Protein AF-A0A8T3Z207-F1 (afdb_monomer_lite)

Radius of gyration: 12.49 Å; chains: 1; bounding box: 27×19×37 Å

Sequence (62 aa):
VLRSIGPEIRGSPSERTSTEIGCQKNILKITITARDTPSLRASMNSYLRWVMLSQQILELKY

Structure (mmCIF, N/CA/C/O backbone):
data_AF-A0A8T3Z207-F1
#
_entry.id   AF-A0A8T3Z207-F1
#
loop_
_atom_site.group_PDB
_atom_site.id
_atom_site.type_symbol
_atom_site.label_atom_id
_atom_site.label_alt_id
_atom_site.label_comp_id
_atom_site.label_asym_id
_atom_site.label_entity_id
_atom_site.label_seq_id
_atom_site.pdbx_PDB_ins_code
_atom_site.Cartn_x
_atom_site.Cartn_y
_atom_site.Cartn_z
_atom_site.occupancy
_atom_site.B_iso_or_equiv
_atom_site.auth_seq_id
_atom_site.auth_comp_id
_atom_site.auth_asym_id
_atom_site.auth_atom_id
_atom_site.pdbx_PDB_model_num
ATOM 1 N N . VAL A 1 1 ? -7.609 6.225 8.864 1.00 63.19 1 VAL A N 1
ATOM 2 C CA . VAL A 1 1 ? -6.859 5.638 7.727 1.00 63.19 1 VAL A CA 1
ATOM 3 C C . VAL A 1 1 ? -6.527 6.683 6.662 1.00 63.19 1 VAL A C 1
ATOM 5 O O . VAL A 1 1 ? -5.401 7.147 6.669 1.00 63.19 1 VAL A O 1
ATOM 8 N N . LEU A 1 2 ? -7.467 7.157 5.823 1.00 61.34 2 LEU A N 1
ATOM 9 C CA . LEU A 1 2 ? -7.143 8.094 4.721 1.00 61.34 2 LEU A CA 1
ATOM 10 C C . LEU A 1 2 ? -6.403 9.372 5.172 1.00 61.34 2 LEU A C 1
ATOM 12 O O . LEU A 1 2 ? -5.378 9.726 4.598 1.00 61.34 2 LEU A O 1
ATOM 16 N N . ARG A 1 3 ? -6.885 10.043 6.230 1.00 62.28 3 ARG A N 1
ATOM 17 C CA . ARG A 1 3 ? -6.240 11.260 6.767 1.00 62.28 3 ARG A CA 1
ATOM 18 C C . ARG A 1 3 ? -4.825 11.018 7.308 1.00 62.28 3 ARG A C 1
ATOM 20 O O . ARG A 1 3 ? -4.03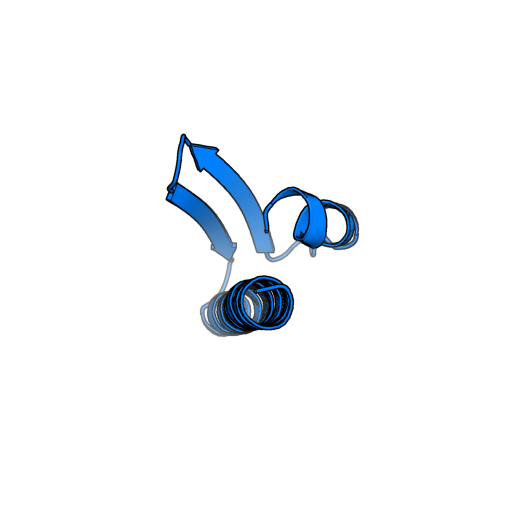8 11.951 7.343 1.00 62.28 3 ARG A O 1
ATOM 27 N N . SER A 1 4 ? -4.514 9.786 7.703 1.00 60.28 4 SER A N 1
ATOM 28 C CA . SER A 1 4 ? -3.223 9.396 8.277 1.00 60.28 4 SER A CA 1
ATOM 29 C C . SER A 1 4 ? -2.175 9.084 7.202 1.00 60.28 4 SER A C 1
ATOM 31 O O . SER A 1 4 ? -0.994 9.256 7.453 1.00 60.28 4 SER A O 1
ATOM 33 N N . ILE A 1 5 ? -2.607 8.665 6.005 1.00 61.69 5 ILE A N 1
ATOM 34 C CA . ILE A 1 5 ? -1.733 8.272 4.880 1.00 61.69 5 ILE A CA 1
ATOM 35 C C . ILE A 1 5 ? -1.528 9.442 3.888 1.00 61.69 5 ILE A C 1
ATOM 37 O O . ILE A 1 5 ? -0.598 9.445 3.089 1.00 61.69 5 ILE A O 1
ATOM 41 N N . GLY A 1 6 ? -2.375 10.477 3.957 1.00 58.44 6 GLY A N 1
ATOM 42 C CA . GLY A 1 6 ? -2.355 11.650 3.072 1.00 58.44 6 GLY A CA 1
ATOM 43 C C . GLY A 1 6 ? -1.013 12.396 2.902 1.00 58.44 6 GLY A C 1
ATOM 44 O O . GLY A 1 6 ? -0.727 12.800 1.772 1.00 58.44 6 GLY A O 1
ATOM 45 N N . PRO A 1 7 ? -0.194 12.606 3.954 1.00 60.72 7 PRO A 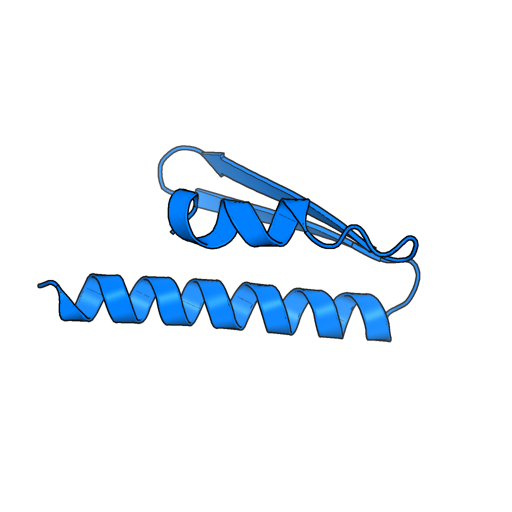N 1
ATOM 46 C CA . PRO A 1 7 ? 1.048 13.381 3.847 1.00 60.72 7 PRO A CA 1
ATOM 47 C C . PRO A 1 7 ? 2.105 12.744 2.935 1.00 60.72 7 PRO A C 1
ATOM 49 O O . PRO A 1 7 ? 2.738 13.434 2.142 1.00 60.72 7 PRO A O 1
ATOM 52 N N . GLU A 1 8 ? 2.267 11.425 2.987 1.00 54.91 8 GLU A N 1
ATOM 53 C CA . GLU A 1 8 ? 3.335 10.735 2.256 1.00 54.91 8 GLU A CA 1
ATOM 54 C C . GLU A 1 8 ? 3.019 10.500 0.774 1.00 54.91 8 GLU A C 1
ATOM 56 O O . GLU A 1 8 ? 3.929 10.396 -0.045 1.00 54.91 8 GLU A O 1
ATOM 61 N N . ILE A 1 9 ? 1.738 10.506 0.395 1.00 58.03 9 ILE A N 1
ATOM 62 C CA . ILE A 1 9 ? 1.319 10.462 -1.016 1.00 58.03 9 ILE A CA 1
ATOM 63 C C . ILE A 1 9 ? 1.794 11.724 -1.750 1.00 58.03 9 ILE A C 1
ATOM 65 O O . ILE A 1 9 ? 2.152 11.670 -2.922 1.00 58.03 9 ILE A O 1
ATOM 69 N N . ARG A 1 10 ? 1.823 12.868 -1.055 1.00 56.50 10 ARG A N 1
ATOM 70 C CA . ARG A 1 10 ? 2.295 14.143 -1.615 1.00 56.50 10 ARG A CA 1
ATOM 71 C C . ARG A 1 10 ? 3.819 14.277 -1.599 1.00 56.50 10 ARG A C 1
ATOM 73 O O . ARG A 1 10 ? 4.348 15.097 -2.339 1.00 56.50 10 ARG A O 1
ATOM 80 N N . GLY A 1 11 ? 4.510 13.495 -0.768 1.00 47.69 11 GLY A N 1
ATOM 81 C CA . GLY A 1 11 ? 5.953 13.602 -0.553 1.00 47.69 11 GLY A CA 1
ATOM 82 C C . GLY A 1 11 ? 6.819 12.842 -1.557 1.00 47.69 11 GLY A C 1
ATOM 83 O O . GLY A 1 11 ? 8.023 13.080 -1.607 1.00 47.69 11 GLY A O 1
ATOM 84 N N . SER A 1 12 ? 6.268 11.919 -2.350 1.00 50.62 12 SER A N 1
ATOM 85 C CA . SER A 1 12 ? 7.077 11.140 -3.301 1.00 50.62 12 SER A CA 1
ATOM 86 C C . SER A 1 12 ? 6.296 10.656 -4.525 1.00 50.62 12 SER A C 1
ATOM 88 O O . SER A 1 12 ? 6.064 9.455 -4.685 1.00 50.62 12 SER A O 1
ATOM 90 N N . PRO A 1 13 ? 5.948 11.553 -5.460 1.00 52.22 13 PRO A N 1
ATOM 91 C CA . PRO A 1 13 ? 5.791 11.143 -6.842 1.00 52.22 13 PRO A CA 1
ATOM 92 C C . PRO A 1 13 ? 7.192 10.822 -7.383 1.00 52.22 13 PRO A C 1
ATOM 94 O O . PRO A 1 13 ? 7.906 11.701 -7.858 1.00 52.22 13 PRO A O 1
ATOM 97 N N . SER A 1 14 ? 7.641 9.569 -7.271 1.00 55.28 14 SER A N 1
ATOM 98 C CA . SER A 1 14 ? 8.780 9.144 -8.089 1.00 55.28 14 SER A CA 1
ATOM 99 C C . SER A 1 14 ? 8.310 9.153 -9.545 1.00 55.28 14 SER A C 1
ATOM 101 O O . SER A 1 14 ? 7.213 8.672 -9.828 1.00 55.28 14 SER A O 1
ATOM 103 N N . GLU A 1 15 ? 9.107 9.660 -10.490 1.00 57.06 15 GLU A N 1
ATOM 104 C CA . GLU A 1 15 ? 8.714 9.731 -11.912 1.00 57.06 15 GLU A CA 1
ATOM 105 C C . GLU A 1 15 ? 8.269 8.371 -12.497 1.00 57.06 15 GLU A C 1
ATOM 107 O O . GLU A 1 15 ? 7.643 8.307 -13.556 1.00 57.06 15 GLU A O 1
ATOM 112 N N . ARG A 1 16 ? 8.580 7.259 -11.823 1.00 60.41 16 ARG A N 1
ATOM 113 C CA . ARG A 1 16 ? 8.301 5.884 -12.256 1.00 60.41 16 ARG A CA 1
ATOM 114 C C . ARG A 1 16 ? 6.973 5.321 -11.751 1.00 60.41 16 ARG A C 1
ATOM 116 O O . ARG A 1 16 ? 6.521 4.309 -12.290 1.00 60.41 16 ARG A O 1
ATOM 123 N N . THR A 1 17 ? 6.348 5.956 -10.760 1.00 63.62 17 THR A N 1
ATOM 124 C CA . THR A 1 17 ? 5.140 5.445 -10.100 1.00 63.62 17 THR A CA 1
ATOM 125 C C . THR A 1 17 ? 4.190 6.575 -9.714 1.00 63.62 17 THR A C 1
ATOM 127 O O . THR A 1 17 ? 4.560 7.447 -8.932 1.00 63.62 17 THR A O 1
ATOM 130 N N . SER A 1 18 ? 2.946 6.520 -10.186 1.00 77.38 18 SER A N 1
ATOM 131 C CA . SER A 1 18 ? 1.861 7.401 -9.743 1.00 77.38 18 SER A CA 1
ATOM 132 C C . SER A 1 18 ? 0.893 6.615 -8.868 1.00 77.38 18 SER A C 1
ATOM 134 O O . SER A 1 18 ? 0.552 5.480 -9.202 1.00 77.38 18 SER A O 1
ATOM 136 N N . THR A 1 19 ? 0.456 7.188 -7.748 1.00 78.81 19 THR A N 1
ATOM 137 C CA . THR A 1 19 ? -0.550 6.555 -6.888 1.00 78.81 19 THR A CA 1
ATOM 138 C C . THR A 1 19 ? -1.669 7.527 -6.557 1.00 78.81 19 THR A C 1
ATOM 140 O O . THR A 1 19 ? -1.429 8.624 -6.060 1.00 78.81 19 THR A O 1
ATOM 143 N N . GLU A 1 20 ? -2.901 7.084 -6.772 1.00 81.62 20 GLU A N 1
ATOM 144 C CA . GLU A 1 20 ? -4.113 7.802 -6.400 1.00 81.62 20 GLU A CA 1
ATOM 145 C C . GLU A 1 20 ? -4.819 7.049 -5.279 1.00 81.62 20 GLU A C 1
ATOM 147 O O . GLU A 1 20 ? -5.025 5.837 -5.362 1.00 81.62 20 GLU A O 1
ATOM 152 N N . ILE A 1 21 ? -5.218 7.763 -4.229 1.00 79.19 21 ILE A N 1
ATOM 153 C CA . ILE A 1 21 ? -5.979 7.176 -3.127 1.00 79.19 21 ILE A CA 1
ATOM 154 C C . ILE A 1 21 ? -7.299 7.917 -2.983 1.00 79.19 21 ILE A C 1
ATOM 156 O O . ILE A 1 21 ? -7.331 9.124 -2.749 1.00 79.19 21 ILE A O 1
ATOM 160 N N . GLY A 1 22 ? -8.393 7.172 -3.093 1.00 80.94 22 GLY A N 1
ATOM 161 C CA . GLY A 1 22 ? -9.747 7.644 -2.851 1.00 80.94 22 GLY A CA 1
ATOM 162 C C . GLY A 1 22 ? -10.386 6.877 -1.701 1.00 80.94 22 GLY A C 1
ATOM 163 O O . GLY A 1 22 ? -10.145 5.687 -1.518 1.00 80.94 22 GLY A O 1
ATOM 164 N N . CYS A 1 23 ? -11.240 7.542 -0.932 1.00 76.56 23 CYS A N 1
ATOM 165 C CA . CYS A 1 23 ? -12.134 6.866 0.003 1.00 76.56 23 CYS A CA 1
ATOM 166 C C . CYS A 1 23 ? -13.568 7.142 -0.426 1.00 76.56 23 CYS A C 1
ATOM 168 O O . CYS A 1 23 ? -13.966 8.301 -0.545 1.00 76.56 23 CYS A O 1
ATOM 170 N N . GLN A 1 24 ? -14.336 6.085 -0.663 1.00 81.06 24 GLN A N 1
ATOM 171 C CA . GLN A 1 24 ? -1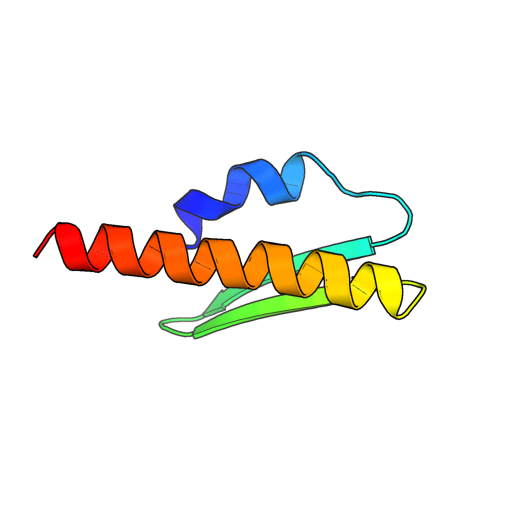5.766 6.182 -0.923 1.00 81.06 24 GLN A CA 1
ATOM 172 C C . GLN A 1 24 ? -16.510 5.404 0.154 1.00 81.06 24 GLN A C 1
ATOM 174 O O . GLN A 1 24 ? -16.436 4.178 0.213 1.00 81.06 24 GLN A O 1
ATOM 179 N N . LYS A 1 25 ? -17.242 6.130 1.008 1.00 81.19 25 LYS A N 1
ATOM 180 C CA . LYS A 1 25 ? -17.960 5.584 2.170 1.00 81.19 25 LYS A CA 1
ATOM 181 C C . LYS A 1 25 ? -17.019 4.790 3.090 1.00 81.19 25 LYS A C 1
ATOM 183 O O . LYS A 1 25 ? -16.256 5.396 3.833 1.00 81.19 25 LYS A O 1
ATOM 188 N N . ASN A 1 26 ? -17.066 3.461 3.009 1.00 83.06 26 ASN A N 1
ATOM 189 C CA . ASN A 1 26 ? -16.274 2.528 3.810 1.00 83.06 26 ASN A CA 1
ATOM 190 C C . ASN A 1 26 ? -15.240 1.748 2.971 1.00 83.06 26 ASN A C 1
ATOM 192 O O . ASN A 1 26 ? -14.710 0.735 3.415 1.00 83.06 26 ASN A O 1
ATOM 196 N N . ILE A 1 27 ? -14.989 2.181 1.732 1.00 84.19 27 ILE A N 1
ATOM 197 C CA . ILE A 1 27 ? -14.062 1.534 0.802 1.00 84.19 27 ILE A CA 1
ATOM 198 C C . ILE A 1 27 ? -12.876 2.465 0.563 1.00 84.19 27 ILE A C 1
ATOM 200 O O . ILE A 1 27 ? -13.037 3.578 0.053 1.00 84.19 27 ILE A O 1
ATOM 204 N N . LEU A 1 28 ? -11.676 1.987 0.894 1.00 84.81 28 LEU A N 1
ATOM 205 C CA . LEU A 1 28 ? -10.415 2.627 0.532 1.00 84.81 28 LEU A CA 1
ATOM 206 C C . LEU A 1 28 ? -9.951 2.076 -0.821 1.00 84.81 28 LEU A C 1
ATOM 208 O O . LEU A 1 28 ? -9.590 0.907 -0.929 1.00 84.81 28 LEU A O 1
ATOM 212 N N . LYS A 1 29 ? -9.962 2.918 -1.854 1.00 87.50 29 LYS A N 1
ATOM 213 C CA . LYS A 1 29 ? -9.464 2.589 -3.190 1.00 87.50 29 LYS A CA 1
ATOM 214 C C . LYS A 1 29 ? -8.061 3.164 -3.359 1.00 87.50 29 LYS A C 1
ATOM 216 O O . LYS A 1 29 ? -7.878 4.370 -3.226 1.00 87.50 29 LYS A O 1
ATOM 221 N N . ILE A 1 30 ? -7.095 2.308 -3.676 1.00 87.75 30 ILE A N 1
ATOM 222 C CA . ILE A 1 30 ? -5.707 2.685 -3.970 1.00 87.75 30 ILE A CA 1
ATOM 223 C C . ILE A 1 30 ? -5.418 2.249 -5.406 1.00 87.75 30 ILE A C 1
ATOM 225 O O . ILE A 1 30 ? -5.451 1.058 -5.707 1.00 87.75 30 ILE A O 1
ATOM 229 N N . THR A 1 31 ? -5.166 3.204 -6.294 1.00 88.69 31 THR A N 1
ATOM 230 C CA . THR A 1 31 ? -4.790 2.961 -7.689 1.00 88.69 31 THR A CA 1
ATOM 231 C C . THR A 1 31 ? -3.297 3.221 -7.830 1.00 88.69 31 THR A C 1
ATOM 233 O O . THR A 1 31 ? -2.864 4.353 -7.641 1.00 88.69 31 THR A O 1
ATOM 236 N N . ILE A 1 32 ? -2.511 2.199 -8.173 1.00 87.06 32 ILE A N 1
ATOM 237 C CA . ILE A 1 32 ? -1.060 2.318 -8.374 1.00 87.06 32 ILE A CA 1
ATOM 238 C C . ILE A 1 32 ? -0.762 2.113 -9.857 1.00 87.06 32 ILE A C 1
ATOM 240 O O . ILE A 1 32 ? -1.078 1.068 -10.420 1.00 87.06 32 ILE A O 1
ATOM 244 N N . THR A 1 33 ? -0.126 3.100 -10.477 1.00 88.31 33 THR A N 1
ATOM 245 C CA . THR A 1 33 ? 0.384 3.034 -11.849 1.00 88.31 33 THR A CA 1
ATOM 246 C C . THR A 1 33 ? 1.904 2.998 -11.792 1.00 88.31 33 THR A C 1
ATOM 248 O O . THR A 1 33 ? 2.515 3.904 -11.230 1.00 88.31 33 THR A O 1
ATOM 251 N N . ALA A 1 34 ? 2.526 1.973 -12.371 1.00 88.31 34 ALA A N 1
ATOM 252 C CA . ALA A 1 34 ? 3.978 1.799 -12.379 1.00 88.31 34 ALA A CA 1
ATOM 253 C C . ALA A 1 34 ? 4.462 1.360 -13.766 1.00 88.31 34 ALA A C 1
ATOM 255 O O . ALA A 1 34 ? 3.749 0.649 -14.471 1.00 88.31 34 ALA A O 1
ATOM 256 N N . ARG A 1 35 ? 5.678 1.771 -14.148 1.00 86.88 35 ARG A N 1
ATOM 257 C CA . ARG A 1 35 ? 6.276 1.411 -15.451 1.00 86.88 35 ARG A CA 1
ATOM 258 C C . ARG A 1 35 ? 6.816 -0.021 -15.505 1.00 86.88 35 ARG A C 1
ATOM 260 O O . ARG A 1 35 ? 6.972 -0.569 -16.590 1.00 86.88 35 ARG A O 1
ATOM 267 N N . ASP A 1 36 ? 7.109 -0.614 -14.352 1.00 89.69 36 ASP A N 1
ATOM 268 C CA . ASP A 1 36 ? 7.710 -1.939 -14.235 1.00 89.69 36 ASP A CA 1
ATOM 269 C C . ASP A 1 36 ? 7.180 -2.701 -13.009 1.00 89.69 36 ASP A C 1
ATOM 271 O O . ASP A 1 36 ? 6.758 -2.121 -12.002 1.00 89.69 36 ASP A O 1
ATOM 275 N N . THR A 1 37 ? 7.193 -4.031 -13.106 1.00 90.62 37 THR A N 1
ATOM 276 C CA . THR A 1 37 ? 6.683 -4.942 -12.071 1.00 90.62 37 THR A CA 1
ATOM 277 C C . THR A 1 37 ? 7.394 -4.792 -10.715 1.00 90.62 37 THR A C 1
ATOM 279 O O . THR A 1 37 ? 6.705 -4.815 -9.689 1.00 90.62 37 THR A O 1
ATOM 282 N N . PRO A 1 38 ? 8.733 -4.616 -10.641 1.00 90.62 38 PRO A N 1
ATOM 283 C CA . PRO A 1 38 ? 9.412 -4.366 -9.369 1.00 90.62 38 PRO A CA 1
ATOM 284 C C . PRO A 1 38 ? 8.907 -3.114 -8.646 1.00 90.62 38 PRO A C 1
ATOM 286 O O . PRO A 1 38 ? 8.653 -3.177 -7.440 1.00 90.62 38 PRO A O 1
ATOM 289 N N . SER A 1 39 ? 8.709 -2.013 -9.375 1.00 84.81 39 SER A N 1
ATOM 290 C CA . SER A 1 39 ? 8.187 -0.758 -8.829 1.00 84.81 39 SER A CA 1
ATOM 291 C C . SER A 1 39 ? 6.748 -0.910 -8.336 1.00 84.81 39 SER A C 1
ATOM 293 O O . SER A 1 39 ? 6.437 -0.468 -7.232 1.00 84.81 39 SER A O 1
ATOM 295 N N . LEU A 1 40 ? 5.890 -1.625 -9.079 1.00 86.81 40 LEU A N 1
ATOM 296 C CA . LEU A 1 40 ? 4.523 -1.933 -8.635 1.00 86.81 40 LEU A CA 1
ATOM 297 C C . LEU A 1 40 ? 4.520 -2.706 -7.312 1.00 86.81 40 LEU A C 1
ATOM 299 O O . LEU A 1 40 ? 3.814 -2.335 -6.373 1.00 86.81 40 LEU A O 1
ATOM 303 N N . ARG A 1 41 ? 5.331 -3.768 -7.220 1.00 90.88 41 ARG A N 1
ATOM 304 C CA . ARG A 1 41 ? 5.438 -4.596 -6.011 1.00 90.88 41 ARG A CA 1
ATOM 305 C C . ARG A 1 41 ? 5.917 -3.776 -4.815 1.00 90.88 41 ARG A C 1
ATOM 307 O O . ARG A 1 41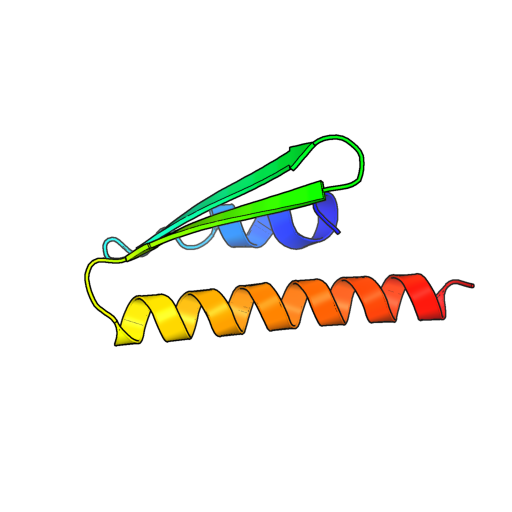 ? 5.383 -3.933 -3.719 1.00 90.88 41 ARG A O 1
ATOM 314 N N . ALA A 1 42 ? 6.911 -2.910 -5.017 1.00 88.25 42 ALA A N 1
ATOM 315 C CA . ALA A 1 42 ? 7.430 -2.042 -3.966 1.00 88.25 42 ALA A CA 1
ATOM 316 C C . ALA A 1 42 ? 6.353 -1.074 -3.450 1.00 88.25 42 ALA A C 1
ATOM 318 O O . ALA A 1 42 ? 6.107 -1.030 -2.245 1.00 88.25 42 ALA A O 1
ATOM 319 N N . SER A 1 43 ? 5.660 -0.367 -4.348 1.00 86.88 43 SER A N 1
ATOM 320 C CA . SER A 1 43 ? 4.570 0.544 -3.981 1.00 86.88 43 SER A CA 1
ATOM 321 C C . SER A 1 43 ? 3.434 -0.192 -3.269 1.00 86.88 43 SER A C 1
ATOM 323 O O . SER A 1 43 ? 3.007 0.236 -2.198 1.00 86.88 43 SER A O 1
ATOM 325 N N . MET A 1 44 ? 2.988 -1.335 -3.799 1.00 88.56 44 MET A N 1
ATOM 326 C CA . MET A 1 44 ? 1.912 -2.132 -3.199 1.00 88.56 44 MET A CA 1
ATOM 327 C C . MET A 1 44 ? 2.253 -2.569 -1.771 1.00 88.56 44 MET A C 1
ATOM 329 O O . MET A 1 44 ? 1.443 -2.385 -0.862 1.00 88.56 44 MET A O 1
ATOM 333 N N . ASN A 1 45 ? 3.465 -3.085 -1.551 1.00 90.50 45 ASN A N 1
ATOM 334 C CA . ASN A 1 45 ? 3.909 -3.515 -0.225 1.00 90.50 45 ASN A CA 1
ATOM 335 C C . ASN A 1 45 ? 3.951 -2.358 0.782 1.00 90.50 45 ASN A C 1
ATOM 337 O O . ASN A 1 45 ? 3.602 -2.546 1.948 1.00 90.50 45 ASN A O 1
ATOM 341 N N . SER A 1 46 ? 4.349 -1.162 0.346 1.00 86.06 46 SER A N 1
ATOM 342 C CA . SER A 1 46 ? 4.339 0.030 1.196 1.00 86.06 46 SER A CA 1
ATOM 343 C C . SER A 1 46 ? 2.917 0.420 1.597 1.00 86.06 46 SER A C 1
ATOM 345 O O . SER A 1 46 ? 2.636 0.529 2.789 1.00 86.06 46 SER A O 1
ATOM 347 N N . TYR A 1 47 ? 1.996 0.544 0.636 1.00 87.38 47 TYR A N 1
ATOM 348 C CA . TYR A 1 47 ? 0.618 0.945 0.933 1.00 87.38 47 TYR A CA 1
ATOM 349 C C . TYR A 1 47 ? -0.127 -0.082 1.793 1.00 87.38 47 TYR A C 1
ATOM 351 O O . TYR A 1 47 ? -0.816 0.307 2.734 1.00 87.38 47 TYR A O 1
ATOM 359 N N . LEU A 1 48 ? 0.052 -1.383 1.542 1.00 87.50 48 LEU A N 1
ATOM 360 C CA . LEU A 1 48 ? -0.554 -2.434 2.368 1.00 87.50 48 LEU A CA 1
ATOM 361 C C . LEU A 1 48 ? -0.070 -2.372 3.817 1.00 87.50 48 LEU A C 1
ATOM 363 O O . LEU A 1 48 ? -0.893 -2.388 4.732 1.00 87.50 48 LEU A O 1
ATOM 367 N N . ARG A 1 49 ? 1.244 -2.223 4.037 1.00 89.00 49 ARG A N 1
ATOM 368 C CA . ARG A 1 49 ? 1.811 -2.095 5.390 1.00 89.00 49 ARG A CA 1
ATOM 369 C C . ARG A 1 49 ? 1.154 -0.954 6.167 1.00 89.00 49 ARG A C 1
ATOM 371 O O . ARG A 1 49 ? 0.908 -1.079 7.361 1.00 89.00 49 ARG A O 1
ATOM 378 N N . TRP A 1 50 ? 0.848 0.148 5.499 1.00 83.81 50 TRP A N 1
ATOM 379 C CA . TRP A 1 50 ? 0.296 1.332 6.151 1.00 83.81 50 TRP A CA 1
ATOM 380 C C . TRP A 1 50 ? -1.191 1.238 6.417 1.00 83.81 50 TRP A C 1
ATOM 382 O O . TRP A 1 50 ? -1.667 1.765 7.424 1.00 83.81 50 TRP A O 1
ATOM 392 N N . VAL A 1 51 ? -1.922 0.552 5.539 1.00 86.12 51 VAL A N 1
ATOM 393 C CA . VAL A 1 51 ? -3.312 0.182 5.802 1.00 86.12 51 VAL A CA 1
ATOM 394 C C . VAL A 1 51 ? -3.371 -0.705 7.043 1.00 86.12 51 VAL A C 1
ATOM 396 O O . VAL A 1 51 ? -4.126 -0.386 7.959 1.00 86.12 51 VAL A O 1
ATOM 399 N N . MET A 1 52 ? -2.517 -1.729 7.127 1.00 87.62 52 MET A N 1
ATOM 400 C CA . MET A 1 52 ? -2.447 -2.622 8.289 1.00 87.62 52 MET A CA 1
ATOM 401 C C . MET A 1 52 ? -2.090 -1.871 9.575 1.00 87.62 52 MET A C 1
ATOM 403 O O . MET A 1 52 ? -2.802 -1.990 10.566 1.00 87.62 52 MET A O 1
ATOM 407 N N . LEU A 1 53 ? -1.044 -1.037 9.554 1.00 85.94 53 LEU A N 1
ATOM 408 C CA . LEU A 1 53 ? -0.645 -0.236 10.716 1.00 85.94 53 LEU A CA 1
ATOM 409 C C . LEU A 1 53 ? -1.770 0.709 11.162 1.00 85.94 53 LEU A C 1
ATOM 411 O O . LEU A 1 53 ? -2.055 0.847 12.349 1.00 85.94 53 LEU A O 1
ATOM 415 N N . SER A 1 54 ? -2.455 1.334 10.203 1.00 84.56 54 SER A N 1
ATOM 416 C CA . SER A 1 54 ? -3.597 2.197 10.499 1.00 84.56 54 SER A CA 1
ATOM 417 C C . SER A 1 54 ? -4.761 1.426 11.123 1.00 84.56 54 SER A C 1
ATOM 419 O O . SER A 1 54 ? -5.445 1.986 11.974 1.00 84.56 54 SER A O 1
ATOM 421 N N . GLN A 1 55 ? -5.008 0.180 10.703 1.00 84.19 55 GLN A N 1
ATOM 422 C CA . GLN A 1 55 ? -6.027 -0.681 11.308 1.00 84.19 55 GLN A CA 1
ATOM 423 C C . GLN A 1 55 ? -5.638 -1.089 12.729 1.00 84.19 55 GLN A C 1
ATOM 425 O O . GLN A 1 55 ? -6.435 -0.885 13.634 1.00 84.19 55 GLN A O 1
ATOM 430 N N . GLN A 1 56 ? -4.400 -1.533 12.951 1.00 85.75 56 GLN A N 1
ATOM 431 C CA . GLN A 1 56 ? -3.906 -1.890 14.286 1.00 85.75 56 GLN A CA 1
ATOM 432 C C . GLN A 1 56 ? -4.017 -0.724 15.277 1.00 85.75 56 GLN A C 1
ATOM 434 O O . GLN A 1 56 ? -4.456 -0.905 16.407 1.00 85.75 56 GLN A O 1
ATOM 439 N N . ILE A 1 57 ? -3.676 0.498 14.855 1.00 84.12 57 ILE A N 1
ATOM 440 C CA . ILE A 1 57 ? -3.820 1.696 15.700 1.00 84.12 57 ILE A CA 1
ATOM 441 C C . ILE A 1 57 ? -5.292 1.997 16.017 1.00 84.12 57 ILE A C 1
ATOM 443 O O . ILE A 1 57 ? -5.588 2.524 17.088 1.00 84.12 57 ILE A O 1
ATOM 447 N N . LEU A 1 58 ?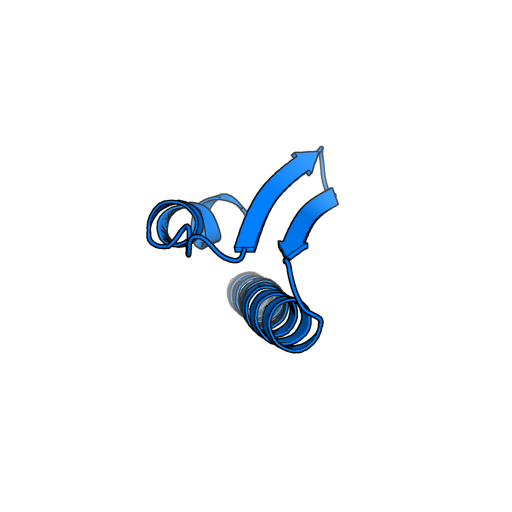 -6.214 1.717 15.092 1.00 81.31 58 LEU A N 1
ATOM 448 C CA . LEU A 1 58 ? -7.647 1.885 15.340 1.00 81.31 58 LEU A CA 1
ATOM 449 C C . LEU A 1 58 ? -8.178 0.822 16.304 1.00 81.31 58 LEU A C 1
ATOM 451 O O . LEU A 1 58 ? -8.967 1.167 17.174 1.00 81.31 58 LEU A O 1
ATOM 455 N N . GLU A 1 59 ? -7.723 -0.424 16.181 1.00 78.38 59 GLU A N 1
ATOM 456 C CA . GLU A 1 59 ? -8.082 -1.523 17.085 1.00 78.38 59 GLU A CA 1
ATOM 457 C C . GLU A 1 59 ? -7.540 -1.309 18.502 1.00 78.38 59 GLU A C 1
ATOM 459 O O . GLU A 1 59 ? -8.249 -1.577 19.455 1.00 78.38 59 GLU A O 1
ATOM 464 N N . LEU A 1 60 ? -6.339 -0.740 18.658 1.00 71.75 60 LEU A N 1
ATOM 465 C CA . LEU A 1 60 ? -5.746 -0.404 19.965 1.00 71.75 60 LEU A CA 1
ATOM 466 C C . LEU A 1 60 ? -6.458 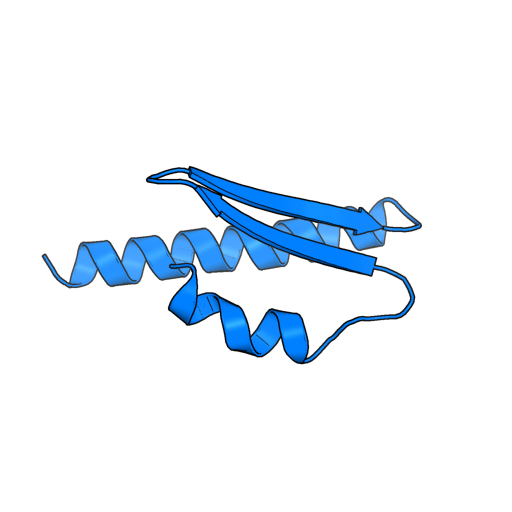0.738 20.714 1.00 71.75 60 LEU A C 1
ATOM 468 O O . LEU A 1 60 ? -6.141 1.003 21.873 1.00 71.75 60 LEU A O 1
ATOM 472 N N . LYS A 1 61 ? -7.346 1.479 20.042 1.00 56.56 61 LYS A N 1
ATOM 473 C CA . LYS A 1 61 ? -8.119 2.582 20.638 1.00 56.56 61 LYS A CA 1
ATOM 474 C C . LYS A 1 61 ? -9.493 2.152 21.163 1.00 56.56 61 LYS A C 1
ATOM 476 O O . LYS A 1 61 ? -10.180 3.000 21.734 1.00 56.56 61 LYS A O 1
ATOM 481 N N . TYR A 1 62 ? -9.871 0.892 20.966 1.00 46.44 62 TYR A N 1
ATOM 482 C CA . TYR A 1 62 ? -11.070 0.254 21.512 1.00 46.44 62 TYR A CA 1
ATOM 483 C C . TYR A 1 62 ? -10.676 -0.887 22.452 1.00 46.44 62 TYR A C 1
ATOM 485 O O . TYR A 1 62 ? -11.529 -1.237 23.295 1.00 46.44 62 TYR A O 1
#

Secondary structure (DSSP, 8-state):
-HHHHHHHHHH---TTEEEEEEEETTEEEEEEEESSHHHHHHHHHHHHHHHHHHHHHHHTT-

Foldseek 3Di:
DCVVCVPVLVVDPDVFKHWDWDDDDPDIDIDIDGPDPVVVVVVVVVVVVVVVVVVVVVVVVD

pLDDT: mean 76.48, std 13.55, range [46.44, 90.88]